Protein AF-A0A3S4IME9-F1 (afdb_monomer_lite)

Sequence (157 aa):
MRVLPRVKRRWRWLAAFIFLLWLAVLAADRLWPLPLHDVTPARVVVAEDGTPLWRFADAQGVWRYPVTLADVSPRYLQALIQYEDRWFWRHPGVNPFAVLRAAWQGSYFRASYLGRQHAYHGRWHACLIPIHAPSAASCASCGERCSWSGICQKATF

Structure (mmCIF, N/CA/C/O backbone):
data_AF-A0A3S4IME9-F1
#
_entry.id   AF-A0A3S4IME9-F1
#
loop_
_atom_site.group_PDB
_atom_site.id
_atom_site.type_symbol
_atom_site.label_atom_id
_atom_site.label_alt_id
_atom_site.label_comp_id
_atom_site.label_asym_id
_atom_site.label_entity_id
_atom_site.label_seq_id
_atom_site.pdbx_PDB_ins_code
_atom_site.Cartn_x
_atom_site.Cartn_y
_atom_site.Cartn_z
_atom_site.occupancy
_atom_site.B_iso_or_equiv
_atom_site.auth_seq_id
_atom_site.auth_comp_id
_atom_site.auth_asym_id
_atom_site.auth_atom_id
_atom_site.pdbx_PDB_model_num
ATOM 1 N N . MET A 1 1 ? -41.612 -10.991 39.868 1.00 42.66 1 MET A N 1
ATOM 2 C CA . MET A 1 1 ? -40.272 -10.404 39.637 1.00 42.66 1 MET A CA 1
ATOM 3 C C . MET A 1 1 ? -40.031 -10.290 38.129 1.00 42.66 1 MET A C 1
ATOM 5 O O . MET A 1 1 ? -39.842 -11.308 37.483 1.00 42.66 1 MET A O 1
ATOM 9 N N . ARG A 1 2 ? -40.120 -9.094 37.523 1.00 54.62 2 ARG A N 1
ATOM 10 C CA . ARG A 1 2 ? -39.825 -8.881 36.086 1.00 54.62 2 ARG A CA 1
ATOM 11 C C . ARG A 1 2 ? -38.683 -7.872 35.948 1.00 54.62 2 ARG A C 1
ATOM 13 O O . ARG A 1 2 ? -38.906 -6.677 35.800 1.00 54.62 2 ARG A O 1
ATOM 20 N N . VAL A 1 3 ? -37.450 -8.366 36.013 1.00 56.41 3 VAL A N 1
ATOM 21 C CA . VAL A 1 3 ? -36.225 -7.557 35.903 1.00 56.41 3 VAL A CA 1
ATOM 22 C C . VAL A 1 3 ? -35.580 -7.797 34.534 1.00 56.41 3 VAL A C 1
ATOM 24 O O . VAL A 1 3 ? -34.505 -8.366 34.450 1.00 56.41 3 VAL A O 1
ATOM 27 N N . LEU A 1 4 ? -36.245 -7.429 33.429 1.00 58.59 4 LEU A N 1
ATOM 28 C CA . LEU A 1 4 ? -35.691 -7.614 32.069 1.00 58.59 4 LEU A CA 1
ATOM 29 C C . LEU A 1 4 ? -35.854 -6.462 31.033 1.00 58.59 4 LEU A C 1
ATOM 31 O O . LEU A 1 4 ? -35.633 -6.722 29.850 1.00 58.59 4 LEU A O 1
ATOM 35 N N . PRO A 1 5 ? -36.148 -5.181 31.359 1.00 56.56 5 PRO A N 1
ATOM 36 C CA . PRO A 1 5 ? -36.150 -4.140 30.318 1.00 56.56 5 PRO A CA 1
ATOM 37 C C . PRO A 1 5 ? -34.802 -3.409 30.142 1.00 56.56 5 PRO A C 1
ATOM 39 O O . PRO A 1 5 ? -34.517 -2.899 29.057 1.00 56.56 5 PRO A O 1
ATOM 42 N N . ARG A 1 6 ? -33.938 -3.343 31.171 1.00 56.41 6 ARG A N 1
ATOM 43 C CA . ARG A 1 6 ? -32.731 -2.487 31.126 1.00 56.41 6 ARG A CA 1
ATOM 44 C C . ARG A 1 6 ? -31.618 -3.005 30.215 1.00 56.41 6 ARG A C 1
ATOM 46 O O . ARG A 1 6 ? -30.943 -2.189 29.590 1.00 56.41 6 ARG A O 1
ATOM 53 N N . VAL A 1 7 ? -31.458 -4.322 30.087 1.00 59.34 7 VAL A N 1
ATOM 54 C CA . VAL A 1 7 ? -30.454 -4.917 29.187 1.00 59.34 7 VAL A CA 1
ATOM 55 C C . VAL A 1 7 ? -30.801 -4.592 27.731 1.00 59.34 7 VAL A C 1
ATOM 57 O O . VAL A 1 7 ? -29.967 -4.046 27.016 1.00 59.34 7 VAL A O 1
ATOM 60 N N . LYS A 1 8 ? -32.068 -4.756 27.320 1.00 62.09 8 LYS A N 1
ATOM 61 C CA . LYS A 1 8 ? -32.528 -4.426 25.957 1.00 62.09 8 LYS A CA 1
ATOM 62 C C . LYS A 1 8 ? -32.302 -2.955 25.581 1.00 62.09 8 LYS A C 1
ATOM 64 O O . LYS A 1 8 ? -32.002 -2.660 24.429 1.00 62.09 8 LYS A O 1
ATOM 69 N N . ARG A 1 9 ? -32.400 -2.026 26.543 1.00 73.19 9 ARG A N 1
ATOM 70 C CA . ARG A 1 9 ? -32.152 -0.592 26.303 1.00 73.19 9 ARG A CA 1
ATOM 71 C C . ARG A 1 9 ? -30.674 -0.294 26.027 1.00 73.19 9 ARG A C 1
ATOM 73 O O . ARG A 1 9 ? -30.398 0.502 25.142 1.00 73.19 9 ARG A O 1
ATOM 80 N N . ARG A 1 10 ? -29.731 -0.939 26.728 1.00 76.25 10 ARG A N 1
ATOM 81 C CA . ARG A 1 10 ? -28.282 -0.732 26.509 1.00 76.25 10 ARG A CA 1
ATOM 82 C C . ARG A 1 10 ? -27.813 -1.256 25.149 1.00 76.25 10 ARG A C 1
ATOM 84 O O . ARG A 1 10 ? -27.054 -0.578 24.469 1.00 76.25 10 ARG A O 1
ATOM 91 N N . TRP A 1 11 ? -28.335 -2.403 24.718 1.00 83.25 11 TRP A N 1
ATOM 92 C CA . TRP A 1 11 ? -28.038 -2.970 23.398 1.00 83.25 11 TRP A CA 1
ATOM 93 C C . TRP A 1 11 ? -28.579 -2.117 22.243 1.00 83.25 11 TRP A C 1
ATOM 95 O O . TRP A 1 11 ? -27.913 -1.987 21.222 1.00 83.25 11 TRP A O 1
ATOM 105 N N . ARG A 1 12 ? -29.738 -1.466 22.418 1.00 84.81 12 ARG A N 1
ATOM 106 C CA . ARG A 1 12 ? -30.265 -0.498 21.437 1.00 84.81 12 ARG A CA 1
ATOM 107 C C . ARG A 1 12 ? -29.343 0.707 21.251 1.00 84.81 12 ARG A C 1
ATOM 109 O O . ARG A 1 12 ? -29.127 1.122 20.121 1.00 84.81 12 ARG A O 1
ATOM 116 N N . TRP A 1 13 ? -28.780 1.240 22.335 1.00 87.88 13 TRP A N 1
ATOM 117 C CA . TRP A 1 13 ? -27.826 2.353 22.257 1.00 87.88 13 TRP A CA 1
ATOM 118 C C . TRP A 1 13 ? -26.501 1.947 21.609 1.00 87.88 13 TRP A C 1
ATOM 120 O O . TRP A 1 13 ? -25.977 2.703 20.801 1.00 87.88 13 TRP A O 1
ATOM 130 N N . LEU A 1 14 ? -25.995 0.745 21.901 1.00 89.00 14 LEU A N 1
ATOM 131 C CA . LEU A 1 14 ? -24.814 0.198 21.222 1.00 89.00 14 LEU A CA 1
ATOM 132 C C . LEU A 1 14 ? -25.050 0.026 19.717 1.00 89.00 14 LEU A C 1
ATOM 134 O O . LEU A 1 14 ? -24.229 0.464 18.918 1.00 89.00 14 LEU A O 1
ATOM 138 N N . ALA A 1 15 ? -26.186 -0.556 19.329 1.00 89.25 15 ALA A N 1
ATOM 139 C CA . ALA A 1 15 ? -26.543 -0.718 17.923 1.00 89.25 15 ALA A CA 1
ATOM 140 C C . ALA A 1 15 ? -26.682 0.637 17.209 1.00 89.25 15 ALA A C 1
ATOM 142 O O . ALA A 1 15 ? -26.148 0.810 16.117 1.00 89.25 15 ALA A O 1
ATOM 143 N N . ALA A 1 16 ? -27.333 1.616 17.847 1.00 91.31 16 ALA A N 1
ATOM 144 C CA . ALA A 1 16 ? -27.458 2.969 17.311 1.00 91.31 16 ALA A CA 1
ATOM 145 C C . ALA A 1 16 ? -26.094 3.657 17.148 1.00 91.31 16 ALA A C 1
ATOM 147 O O . ALA A 1 16 ? -25.858 4.305 16.134 1.00 91.31 16 ALA A O 1
ATOM 148 N N . PHE A 1 17 ? -25.182 3.484 18.108 1.00 92.25 17 PHE A N 1
ATOM 149 C CA . PHE A 1 17 ? -23.832 4.038 18.030 1.00 92.25 17 PHE A CA 1
ATOM 150 C C . PHE A 1 17 ? -23.020 3.431 16.879 1.00 92.25 17 PHE A C 1
ATOM 152 O O . PHE A 1 17 ? -22.424 4.171 16.102 1.00 92.25 17 PHE A O 1
ATOM 159 N N . ILE A 1 18 ? -23.035 2.101 16.726 1.00 91.81 18 ILE A N 1
ATOM 160 C CA . ILE A 1 18 ? -22.352 1.416 15.615 1.00 91.81 18 ILE A CA 1
ATOM 161 C C . ILE A 1 18 ? -22.921 1.879 14.270 1.00 91.81 18 ILE A C 1
ATOM 163 O O . ILE A 1 18 ? -22.163 2.165 13.347 1.00 91.81 18 ILE A O 1
ATOM 167 N N . PHE A 1 19 ? -24.246 1.994 14.168 1.00 92.56 19 PHE A N 1
ATOM 168 C CA . PHE A 1 19 ? -24.910 2.466 12.956 1.00 92.56 19 PHE A CA 1
ATOM 169 C C . PHE A 1 19 ? -24.530 3.911 12.608 1.00 92.56 19 PHE A C 1
ATOM 171 O O . PHE A 1 19 ? -24.209 4.209 11.460 1.00 92.56 19 PHE A O 1
ATOM 178 N N . LEU A 1 20 ? -24.501 4.799 13.606 1.00 93.88 20 LEU A N 1
ATOM 179 C CA . LEU A 1 20 ? -24.072 6.185 13.428 1.00 93.88 20 LEU A CA 1
ATOM 180 C C . LEU A 1 20 ? -22.608 6.267 12.973 1.00 93.88 20 LEU A C 1
ATOM 182 O O . LEU A 1 20 ? -22.282 7.043 12.081 1.00 93.88 20 LEU A O 1
ATOM 186 N N . LEU A 1 21 ? -21.735 5.442 13.555 1.00 91.31 21 LEU A N 1
ATOM 187 C CA . LEU A 1 21 ? -20.323 5.381 13.186 1.00 91.31 21 LEU A CA 1
ATOM 188 C C . LEU A 1 21 ? -20.142 4.884 11.746 1.00 91.31 21 LEU A C 1
ATOM 190 O O . LEU A 1 21 ? -19.339 5.439 11.003 1.00 91.31 21 LEU A O 1
ATOM 194 N N . TRP A 1 22 ? -20.932 3.896 11.323 1.00 88.31 22 TRP A N 1
ATOM 195 C CA . TRP A 1 22 ? -20.931 3.410 9.943 1.00 88.31 22 TRP A CA 1
ATOM 196 C C . TRP A 1 22 ? -21.378 4.491 8.947 1.00 88.31 22 TRP A C 1
ATOM 198 O O . TRP A 1 22 ? -20.709 4.715 7.939 1.00 88.31 22 TRP A O 1
ATOM 208 N N . LEU A 1 23 ? -22.449 5.228 9.262 1.00 90.56 23 LEU A N 1
ATOM 209 C CA . LEU A 1 23 ? -22.889 6.376 8.462 1.00 90.56 23 LEU A CA 1
ATOM 210 C C . LEU A 1 23 ? -21.836 7.487 8.402 1.00 90.56 23 LEU A C 1
ATOM 212 O O . LEU A 1 23 ? -21.644 8.080 7.345 1.00 90.56 23 LEU A O 1
ATOM 216 N N . ALA A 1 24 ? -21.142 7.759 9.508 1.00 89.62 24 ALA A N 1
ATOM 217 C CA . ALA A 1 24 ? -20.086 8.765 9.546 1.00 89.62 24 ALA A CA 1
ATOM 218 C C . ALA A 1 24 ? -18.915 8.404 8.619 1.00 89.62 24 ALA A C 1
ATOM 220 O O . ALA A 1 24 ? -18.408 9.277 7.920 1.00 89.62 24 ALA A O 1
ATOM 221 N N . VAL A 1 25 ? -18.523 7.124 8.562 1.00 86.81 25 VAL A N 1
ATOM 222 C CA . VAL A 1 25 ? -17.486 6.646 7.630 1.00 86.81 25 VAL A CA 1
ATOM 223 C C . VAL A 1 25 ? -17.924 6.838 6.177 1.00 86.81 25 VAL A C 1
ATOM 225 O O . VAL A 1 25 ? -17.155 7.364 5.379 1.00 86.81 25 VAL A O 1
ATOM 228 N N . LEU A 1 26 ? -19.167 6.486 5.836 1.00 85.12 26 LEU A N 1
ATOM 229 C CA . LEU A 1 26 ? -19.700 6.690 4.482 1.00 85.12 26 LEU A CA 1
ATOM 230 C C . LEU A 1 26 ? -19.803 8.171 4.102 1.00 85.12 26 LEU A C 1
ATOM 232 O O . LEU A 1 26 ? -19.533 8.546 2.963 1.00 85.12 26 LEU A O 1
ATOM 236 N N . ALA A 1 27 ? -20.198 9.019 5.052 1.00 88.50 27 ALA A N 1
ATOM 237 C CA . ALA A 1 27 ? -20.226 10.456 4.842 1.00 88.50 27 ALA A CA 1
ATOM 238 C C . ALA A 1 27 ? -18.811 10.993 4.592 1.00 88.50 27 ALA A C 1
ATOM 240 O O . ALA A 1 27 ? -18.616 11.749 3.646 1.00 88.50 27 ALA A O 1
ATOM 241 N N . ALA A 1 28 ? -17.823 10.566 5.384 1.00 86.12 28 ALA A N 1
ATOM 242 C CA . ALA A 1 28 ? -16.428 10.962 5.209 1.00 86.12 28 ALA A CA 1
ATOM 243 C C . ALA A 1 28 ? -15.878 10.561 3.831 1.00 86.12 28 ALA A C 1
ATOM 245 O O . ALA A 1 28 ? -15.243 11.386 3.181 1.00 86.12 28 ALA A O 1
ATOM 246 N N . ASP A 1 29 ? -16.188 9.351 3.358 1.00 85.00 29 ASP A N 1
ATOM 247 C CA . ASP A 1 29 ? -15.810 8.873 2.019 1.00 85.00 29 ASP A CA 1
ATOM 248 C C . ASP A 1 29 ? -16.401 9.750 0.898 1.00 85.00 29 ASP A C 1
ATOM 250 O O . ASP A 1 29 ? -15.746 10.049 -0.097 1.00 85.00 29 ASP A O 1
ATOM 254 N N . ARG A 1 30 ? -17.630 10.250 1.087 1.00 82.44 30 ARG A N 1
ATOM 255 C CA . ARG A 1 30 ? -18.282 11.166 0.135 1.00 82.44 30 ARG A CA 1
ATOM 256 C C . ARG A 1 30 ? -17.808 12.610 0.220 1.00 82.44 30 ARG A C 1
ATOM 258 O O . ARG A 1 30 ? -17.846 13.305 -0.791 1.00 82.44 30 ARG A O 1
ATOM 265 N N . LEU A 1 31 ? -17.412 13.064 1.404 1.00 87.88 31 LEU A N 1
ATOM 266 C CA . LEU A 1 31 ? -16.883 14.408 1.640 1.00 87.88 31 LEU A CA 1
ATOM 267 C C . LEU A 1 31 ? -15.437 14.544 1.148 1.00 87.88 31 LEU A C 1
ATOM 269 O O . LEU A 1 31 ? -15.062 15.606 0.658 1.00 87.88 31 LEU A O 1
ATOM 273 N N . TRP A 1 32 ? -14.653 13.468 1.227 1.00 80.69 32 TRP A N 1
ATOM 274 C CA . TRP A 1 32 ? -13.286 13.399 0.713 1.00 80.69 32 TRP A CA 1
ATOM 275 C C . TRP A 1 32 ? -13.151 12.294 -0.333 1.00 80.69 32 TRP A C 1
ATOM 277 O O . TRP A 1 32 ? -12.499 11.280 -0.071 1.00 80.69 32 TRP A O 1
ATOM 287 N N . PRO A 1 33 ? -13.730 12.485 -1.533 1.00 79.12 33 PRO A N 1
ATOM 288 C CA . PRO A 1 33 ? -13.510 11.544 -2.614 1.00 79.12 33 PRO A CA 1
ATOM 289 C C . PRO A 1 33 ? -12.013 11.506 -2.929 1.00 79.12 33 PRO A C 1
ATOM 291 O O . PRO A 1 33 ? -11.371 12.549 -3.084 1.00 79.12 33 PRO A O 1
ATOM 294 N N . LEU A 1 34 ? -11.452 10.298 -3.008 1.00 74.25 34 LEU A N 1
ATOM 295 C CA . LEU A 1 34 ? -10.053 10.113 -3.365 1.00 74.25 34 LEU A CA 1
ATOM 296 C C . LEU A 1 34 ? -9.836 10.702 -4.770 1.00 74.25 34 LEU A C 1
ATOM 298 O O . LEU A 1 34 ? -10.491 10.248 -5.713 1.00 74.25 34 LEU A O 1
ATOM 302 N N . PRO A 1 35 ? -8.966 11.714 -4.939 1.00 75.38 35 PRO A N 1
ATOM 303 C CA . PRO A 1 35 ? -8.786 12.361 -6.225 1.00 75.38 35 PRO A CA 1
ATOM 304 C C . PRO A 1 35 ? -7.977 11.438 -7.140 1.00 75.38 35 PRO A C 1
ATOM 306 O O . PRO A 1 35 ? -6.751 11.533 -7.218 1.00 75.38 35 PRO A O 1
ATOM 309 N N . LEU A 1 36 ? -8.677 10.531 -7.821 1.00 69.31 36 LEU A N 1
ATOM 310 C CA . LEU A 1 36 ? -8.155 9.700 -8.901 1.00 69.31 36 LEU A CA 1
ATOM 311 C C . LEU A 1 36 ? -7.886 10.615 -10.100 1.00 69.31 36 LEU A C 1
ATOM 313 O O . LEU A 1 36 ? -8.693 10.722 -11.017 1.00 69.31 36 LEU A O 1
ATOM 317 N N . HIS A 1 37 ? -6.786 11.362 -10.048 1.00 67.25 37 HIS A N 1
ATOM 318 C CA . HIS A 1 37 ? -6.308 12.071 -11.222 1.00 67.25 37 HIS A CA 1
ATOM 319 C C . HIS A 1 37 ? -5.812 11.025 -12.214 1.00 67.25 37 HIS A C 1
ATOM 321 O O . HIS A 1 37 ? -4.935 10.226 -11.874 1.00 67.25 37 HIS A O 1
ATOM 327 N N . ASP A 1 38 ? -6.339 11.064 -13.436 1.00 63.88 38 ASP A N 1
ATOM 328 C CA . ASP A 1 38 ? -5.702 10.423 -14.579 1.00 63.88 38 ASP A CA 1
ATOM 329 C C . ASP A 1 38 ? -4.346 11.101 -14.772 1.00 63.88 38 ASP A C 1
ATOM 331 O O . ASP A 1 38 ? -4.224 12.174 -15.365 1.00 63.88 38 ASP A O 1
ATOM 335 N N . VAL A 1 39 ? -3.313 10.520 -14.163 1.00 62.94 39 VAL A N 1
ATOM 336 C CA . VAL A 1 39 ? -1.948 10.998 -14.333 1.00 62.94 39 VAL A CA 1
ATOM 337 C C . VAL A 1 39 ? -1.617 10.876 -15.811 1.00 62.94 39 VAL A C 1
ATOM 339 O O . VAL A 1 39 ? -1.652 9.779 -16.363 1.00 62.94 39 VAL A O 1
ATOM 342 N N . THR A 1 40 ? -1.321 12.001 -16.468 1.00 63.47 40 THR A N 1
ATOM 343 C CA . THR A 1 40 ? -0.846 11.996 -17.855 1.00 63.47 40 THR A CA 1
ATOM 344 C C . THR A 1 40 ? 0.360 11.064 -17.932 1.00 63.47 40 THR A C 1
ATOM 346 O O . THR A 1 40 ? 1.382 11.361 -17.305 1.00 63.47 40 THR A O 1
ATOM 349 N N . PRO A 1 41 ? 0.252 9.918 -18.624 1.00 64.69 41 PRO A N 1
ATOM 350 C CA . PRO A 1 41 ? 1.295 8.912 -18.580 1.00 64.69 41 PRO A CA 1
ATOM 351 C C . PRO A 1 41 ? 2.556 9.437 -19.263 1.00 64.69 41 PRO A C 1
ATOM 353 O O . PRO A 1 41 ? 2.492 10.216 -20.220 1.00 64.69 41 PRO A O 1
ATOM 356 N N . ALA A 1 42 ? 3.712 8.993 -18.775 1.00 69.12 42 ALA A N 1
ATOM 357 C CA . ALA A 1 42 ? 4.984 9.296 -19.410 1.00 69.12 42 ALA A CA 1
ATOM 358 C C . ALA A 1 42 ? 4.975 8.721 -20.839 1.00 69.12 42 ALA A C 1
ATOM 360 O O . ALA A 1 42 ? 4.518 7.596 -21.069 1.00 69.12 42 ALA A O 1
ATOM 361 N N . ARG A 1 43 ? 5.449 9.494 -21.821 1.00 75.31 43 ARG A N 1
ATOM 362 C CA . ARG A 1 43 ? 5.429 9.071 -23.227 1.00 75.31 43 ARG A CA 1
ATOM 363 C C . ARG A 1 43 ? 6.645 8.196 -23.513 1.00 75.31 43 ARG A C 1
ATOM 365 O O . ARG A 1 43 ? 7.781 8.639 -23.356 1.00 75.31 43 ARG A O 1
ATOM 372 N N . VAL A 1 44 ? 6.407 6.977 -23.986 1.00 79.88 44 VAL A N 1
ATOM 373 C CA . VAL A 1 44 ? 7.461 6.065 -24.448 1.00 79.88 44 VAL A CA 1
ATOM 374 C C . VAL A 1 44 ? 7.402 5.983 -25.968 1.00 79.88 44 VAL A C 1
ATOM 376 O O . VAL A 1 44 ? 6.358 5.679 -26.537 1.00 79.88 44 VAL A O 1
ATOM 379 N N . VAL A 1 45 ? 8.518 6.292 -26.623 1.00 82.62 45 VAL A N 1
ATOM 380 C CA . VAL A 1 45 ? 8.706 6.094 -28.061 1.00 82.62 45 VAL A CA 1
ATOM 381 C C . VAL A 1 45 ? 9.190 4.667 -28.263 1.00 82.62 45 VAL A C 1
ATOM 383 O O . VAL A 1 45 ? 10.231 4.289 -27.723 1.00 82.62 45 VAL A O 1
ATOM 386 N N . VAL A 1 46 ? 8.433 3.884 -29.023 1.00 85.62 46 VAL A N 1
ATOM 387 C CA . VAL A 1 46 ? 8.756 2.495 -29.365 1.00 85.62 46 VAL A CA 1
ATOM 388 C C . VAL A 1 46 ? 9.139 2.392 -30.840 1.00 85.62 46 VAL A C 1
ATOM 390 O O . VAL A 1 46 ? 8.647 3.163 -31.664 1.00 85.62 46 VAL A O 1
ATOM 393 N N . ALA A 1 47 ? 10.043 1.471 -31.157 1.00 85.94 47 ALA A N 1
ATOM 394 C CA . ALA A 1 47 ? 10.314 1.032 -32.520 1.00 85.94 47 ALA A CA 1
ATOM 395 C C . ALA A 1 47 ? 9.152 0.168 -33.053 1.00 85.94 47 ALA A C 1
ATOM 397 O O . ALA A 1 47 ? 8.222 -0.163 -32.317 1.00 85.94 47 ALA A O 1
ATOM 398 N N . GLU A 1 48 ? 9.191 -0.189 -34.339 1.00 86.38 48 GLU A N 1
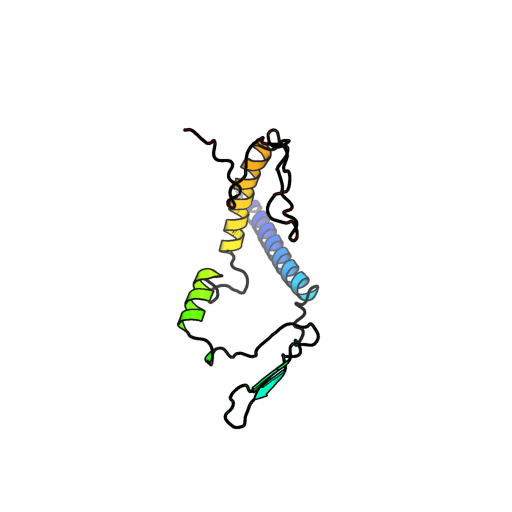ATOM 399 C CA . GLU A 1 48 ? 8.153 -1.006 -34.995 1.00 86.38 48 GLU A CA 1
ATOM 400 C C . GLU A 1 48 ? 7.990 -2.396 -34.353 1.00 86.38 48 GLU A C 1
ATOM 402 O O . GLU A 1 48 ? 6.890 -2.939 -34.299 1.00 86.38 48 GLU A O 1
ATOM 407 N N . ASP A 1 49 ? 9.071 -2.935 -33.792 1.00 85.75 49 ASP A N 1
ATOM 408 C CA . ASP A 1 49 ? 9.112 -4.195 -33.044 1.00 85.75 49 ASP A CA 1
ATOM 409 C C . ASP A 1 49 ? 8.608 -4.070 -31.589 1.00 85.75 49 ASP A C 1
ATOM 411 O O . ASP A 1 49 ? 8.556 -5.061 -30.861 1.00 85.75 49 ASP A O 1
ATOM 415 N N . GLY A 1 50 ? 8.247 -2.860 -31.146 1.00 81.06 50 GLY A N 1
ATOM 416 C CA . GLY A 1 50 ? 7.828 -2.565 -29.776 1.00 81.06 50 GLY A CA 1
ATOM 417 C C . GLY A 1 50 ? 8.977 -2.286 -28.800 1.00 81.06 50 GLY A C 1
ATOM 418 O O . GLY A 1 50 ? 8.718 -1.999 -27.628 1.00 81.06 50 GLY A O 1
ATOM 419 N N . THR A 1 51 ? 10.237 -2.314 -29.246 1.00 85.38 51 THR A N 1
ATOM 420 C CA . THR A 1 51 ? 11.389 -2.018 -28.386 1.00 85.38 51 THR A CA 1
ATOM 421 C C . THR A 1 51 ? 11.398 -0.527 -28.015 1.00 85.38 51 THR A C 1
ATOM 423 O O . THR A 1 51 ? 11.322 0.330 -28.899 1.00 85.38 51 THR A O 1
ATOM 426 N N . PRO A 1 52 ? 11.495 -0.153 -26.723 1.00 84.12 52 PRO A N 1
ATOM 427 C CA . PRO A 1 52 ? 11.502 1.251 -26.324 1.00 84.12 52 PRO A CA 1
ATOM 428 C C . PRO A 1 52 ? 12.803 1.939 -26.768 1.00 84.12 52 PRO A C 1
ATOM 430 O O . PRO A 1 52 ? 13.878 1.609 -26.275 1.00 84.12 52 PRO A O 1
ATOM 433 N N . LEU A 1 53 ? 12.690 2.929 -27.657 1.00 85.94 53 LEU A N 1
ATOM 434 C CA . LEU A 1 53 ? 13.806 3.727 -28.179 1.00 85.94 53 LEU A CA 1
ATOM 435 C C . LEU A 1 53 ? 14.148 4.906 -27.268 1.00 85.94 53 LEU A C 1
ATOM 437 O O . LEU A 1 53 ? 15.314 5.190 -27.005 1.00 85.94 53 LEU A O 1
ATOM 441 N N . TRP A 1 54 ? 13.123 5.615 -26.795 1.00 83.69 54 TRP A N 1
ATOM 442 C CA . TRP A 1 54 ? 13.292 6.798 -25.957 1.00 83.69 54 TRP A CA 1
ATOM 443 C C . TRP A 1 54 ? 12.100 6.988 -25.028 1.00 83.69 54 TRP A C 1
ATOM 445 O O . TRP A 1 54 ? 10.990 6.534 -25.303 1.00 83.69 54 TRP A O 1
ATOM 455 N N . ARG A 1 55 ? 12.320 7.660 -23.900 1.00 83.50 55 ARG A N 1
ATOM 456 C CA . ARG A 1 55 ? 11.310 7.856 -22.858 1.00 83.50 55 ARG A CA 1
ATOM 457 C C . ARG A 1 55 ? 11.312 9.325 -22.449 1.00 83.50 55 ARG A C 1
ATOM 459 O O . ARG A 1 55 ? 12.373 9.892 -22.201 1.00 83.50 55 ARG A O 1
ATOM 466 N N . PHE A 1 56 ? 10.134 9.929 -22.368 1.00 80.94 56 PHE A N 1
ATOM 467 C CA . PHE A 1 56 ? 9.945 11.283 -21.856 1.00 80.94 56 PHE A CA 1
ATOM 468 C C . PHE A 1 56 ? 9.323 11.208 -20.468 1.00 80.94 56 PHE A C 1
ATOM 470 O O . PHE A 1 56 ? 8.336 10.497 -20.289 1.00 80.94 56 PHE A O 1
ATOM 477 N N . ALA A 1 57 ? 9.888 11.938 -19.507 1.00 81.50 57 ALA A N 1
ATOM 478 C CA . ALA A 1 57 ? 9.267 12.122 -18.202 1.00 81.50 57 ALA A CA 1
ATOM 479 C C . ALA A 1 57 ? 7.916 12.845 -18.343 1.00 81.50 57 ALA A C 1
ATOM 481 O O . ALA A 1 57 ? 7.660 13.517 -19.347 1.00 81.50 57 ALA A O 1
ATOM 482 N N . ASP A 1 58 ? 7.044 12.692 -17.348 1.00 76.88 58 ASP A N 1
ATOM 483 C CA . ASP A 1 58 ? 5.799 13.457 -17.311 1.00 76.88 58 ASP A CA 1
A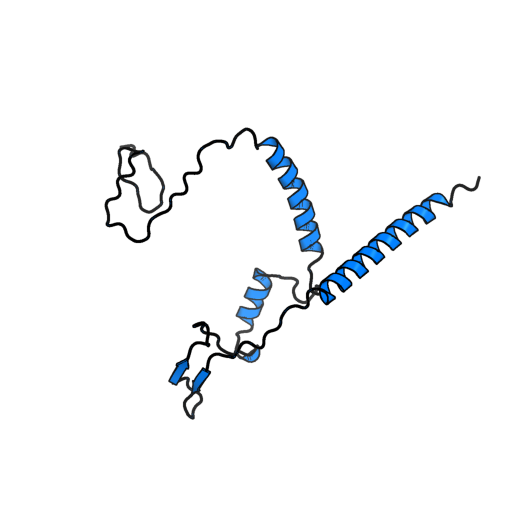TOM 484 C C . ASP A 1 58 ? 6.049 14.965 -17.117 1.00 76.88 58 ASP A C 1
ATOM 486 O O . ASP A 1 58 ? 7.181 15.422 -16.940 1.00 76.88 58 ASP A O 1
ATOM 490 N N . ALA A 1 59 ? 4.976 15.761 -17.149 1.00 77.81 59 ALA A N 1
ATOM 491 C CA . ALA A 1 59 ? 5.054 17.213 -16.980 1.00 77.81 59 ALA A CA 1
ATOM 492 C C . ALA A 1 59 ? 5.654 17.641 -15.623 1.00 77.81 59 ALA A C 1
ATOM 494 O O . ALA A 1 59 ? 6.043 18.795 -15.460 1.00 77.81 59 ALA A O 1
ATOM 495 N N . GLN A 1 60 ? 5.737 16.724 -14.657 1.00 79.88 60 GLN A N 1
ATOM 496 C 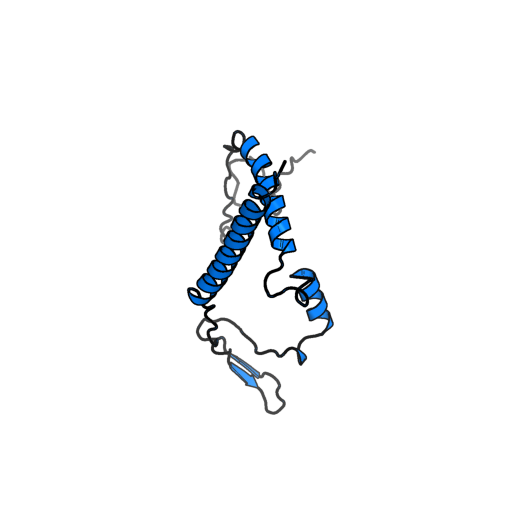CA . GLN A 1 60 ? 6.311 16.922 -13.330 1.00 79.88 60 GLN A CA 1
ATOM 497 C C . GLN A 1 60 ? 7.739 16.352 -13.217 1.00 79.88 60 GLN A C 1
ATOM 499 O O . GLN A 1 60 ? 8.317 16.370 -12.131 1.00 79.88 60 GLN A O 1
ATOM 504 N N . GLY A 1 61 ? 8.323 15.852 -14.313 1.00 80.06 61 GLY A N 1
ATOM 505 C CA . GLY A 1 61 ? 9.659 15.255 -14.332 1.00 80.06 61 GLY A CA 1
ATOM 506 C C . GLY A 1 61 ? 9.731 13.863 -13.698 1.00 80.06 61 GLY A C 1
ATOM 507 O O . GLY A 1 61 ? 10.826 13.373 -13.419 1.00 80.06 61 GLY A O 1
ATOM 508 N N . VAL A 1 62 ? 8.591 13.210 -13.465 1.00 79.88 62 VAL A N 1
ATOM 509 C CA . VAL A 1 62 ? 8.518 11.869 -12.885 1.00 79.88 62 VAL A CA 1
ATOM 510 C C . VAL A 1 62 ? 8.429 10.821 -13.994 1.00 79.88 62 VAL A C 1
ATOM 512 O O . VAL A 1 62 ? 7.730 10.959 -14.999 1.00 79.88 62 VAL A O 1
ATOM 515 N N . TRP A 1 63 ? 9.165 9.731 -13.802 1.00 81.50 63 TRP A N 1
ATOM 516 C CA . TRP A 1 63 ? 9.185 8.599 -14.719 1.00 81.50 63 TRP A CA 1
ATOM 517 C C . TRP A 1 63 ? 8.105 7.591 -14.313 1.00 81.50 63 TRP A C 1
ATOM 519 O O . TRP A 1 63 ? 8.257 6.889 -13.314 1.00 81.50 63 TRP A O 1
ATOM 529 N N . ARG A 1 64 ? 7.007 7.521 -15.076 1.00 78.75 64 ARG A N 1
ATOM 530 C CA . ARG A 1 64 ? 5.884 6.594 -14.841 1.00 78.75 64 ARG A CA 1
ATOM 531 C C . ARG A 1 64 ? 5.648 5.711 -16.060 1.00 78.75 64 ARG A C 1
ATOM 533 O O . ARG A 1 64 ? 5.236 6.206 -17.101 1.00 78.75 64 ARG A O 1
ATOM 540 N N . TYR A 1 65 ? 5.885 4.409 -15.931 1.00 79.94 65 TYR A N 1
ATOM 541 C CA . TYR A 1 65 ? 5.704 3.457 -17.029 1.00 79.94 65 TYR A CA 1
ATOM 542 C C . TYR A 1 65 ? 4.382 2.703 -16.871 1.00 79.94 65 TYR A C 1
ATOM 544 O O . TYR A 1 65 ? 4.146 2.154 -15.792 1.00 79.94 65 TYR A O 1
ATOM 552 N N . PRO A 1 66 ? 3.526 2.654 -17.907 1.00 77.00 66 PRO A N 1
ATOM 553 C CA . PRO A 1 66 ? 2.333 1.827 -17.858 1.00 77.00 66 PRO A CA 1
ATOM 554 C C . PRO A 1 66 ? 2.753 0.355 -17.862 1.00 77.00 66 PRO A C 1
ATOM 556 O O . PRO A 1 66 ? 3.494 -0.083 -18.739 1.00 77.00 66 PRO A O 1
ATOM 559 N N . VAL A 1 67 ? 2.292 -0.394 -16.867 1.00 83.75 67 VAL A N 1
ATOM 560 C CA . VAL A 1 67 ? 2.486 -1.843 -16.764 1.00 83.75 67 VAL A CA 1
ATOM 561 C C . VAL A 1 67 ? 1.147 -2.485 -16.450 1.00 83.75 67 VAL A C 1
ATOM 563 O O . VAL A 1 67 ? 0.369 -1.954 -15.654 1.00 83.75 67 VAL A O 1
ATOM 566 N N . THR A 1 68 ? 0.860 -3.618 -17.080 1.00 86.62 68 THR A N 1
ATOM 567 C CA . THR A 1 68 ? -0.315 -4.424 -16.746 1.00 86.62 68 THR A CA 1
ATOM 568 C C . THR A 1 68 ? 0.064 -5.518 -15.754 1.00 86.62 68 THR A C 1
ATOM 570 O O . THR A 1 68 ? 1.232 -5.869 -15.598 1.00 86.62 68 THR A O 1
ATOM 573 N N . LEU A 1 69 ? -0.926 -6.106 -15.078 1.00 88.50 69 LEU A N 1
ATOM 574 C CA . LEU A 1 69 ? -0.680 -7.232 -14.167 1.00 88.50 69 LEU A CA 1
ATOM 575 C C . LEU A 1 69 ? -0.089 -8.461 -14.880 1.00 88.50 69 LEU A C 1
ATOM 577 O O . LEU A 1 69 ? 0.558 -9.270 -14.224 1.00 88.50 69 LEU A O 1
ATOM 581 N N . ALA A 1 70 ? -0.297 -8.597 -16.195 1.00 90.19 70 ALA A N 1
ATOM 582 C CA . ALA A 1 70 ? 0.274 -9.679 -16.996 1.00 90.19 70 ALA A CA 1
ATOM 583 C C . ALA A 1 70 ? 1.776 -9.482 -17.271 1.00 90.19 70 ALA A C 1
ATOM 585 O O . ALA A 1 70 ? 2.501 -10.465 -17.408 1.00 90.19 70 ALA A O 1
ATOM 586 N N . ASP A 1 71 ? 2.246 -8.231 -17.287 1.00 89.56 71 ASP A N 1
ATOM 587 C CA . ASP A 1 71 ? 3.658 -7.885 -17.510 1.00 89.56 71 ASP A CA 1
ATOM 588 C C . ASP A 1 71 ? 4.510 -8.071 -16.244 1.00 89.56 71 ASP A C 1
ATOM 590 O O . ASP A 1 71 ? 5.742 -8.064 -16.288 1.00 89.56 71 ASP A O 1
ATOM 594 N N . VAL A 1 72 ? 3.859 -8.225 -15.087 1.00 92.00 72 VAL A N 1
ATOM 595 C CA . VAL A 1 72 ? 4.512 -8.343 -13.786 1.00 92.00 72 VAL A CA 1
ATOM 596 C C . VAL A 1 72 ? 4.604 -9.808 -13.378 1.00 92.00 72 VAL A C 1
ATOM 598 O O . VAL A 1 72 ? 3.637 -10.565 -13.441 1.00 92.00 72 VAL A O 1
ATOM 601 N N . SER A 1 73 ? 5.777 -10.221 -12.891 1.00 94.12 73 SER A N 1
ATOM 602 C CA . SER A 1 73 ? 5.962 -11.612 -12.480 1.00 94.12 73 SER A CA 1
ATOM 603 C C . SER A 1 73 ? 5.002 -12.000 -11.335 1.00 94.12 73 SER A C 1
ATOM 605 O O . SER A 1 73 ? 4.918 -11.287 -10.325 1.00 94.12 73 SER A O 1
ATOM 607 N N . PRO A 1 74 ? 4.337 -13.169 -11.406 1.00 93.81 74 PRO A N 1
ATOM 608 C CA . PRO A 1 74 ? 3.431 -13.613 -10.346 1.00 93.81 74 PRO A CA 1
ATOM 609 C C . PRO A 1 74 ? 4.119 -13.769 -8.983 1.00 93.81 74 PRO A C 1
ATOM 611 O O . PRO A 1 74 ? 3.507 -13.537 -7.943 1.00 93.81 74 PRO A O 1
ATOM 614 N N . ARG A 1 75 ? 5.410 -14.133 -8.973 1.00 94.88 75 ARG A N 1
ATOM 615 C CA . ARG A 1 75 ? 6.205 -14.262 -7.740 1.00 94.88 75 ARG A CA 1
ATOM 616 C C . ARG A 1 75 ? 6.460 -12.914 -7.074 1.00 94.88 75 ARG A C 1
ATOM 618 O O . ARG A 1 75 ? 6.415 -12.837 -5.850 1.00 94.88 75 ARG A O 1
ATOM 625 N N . TYR A 1 76 ? 6.693 -11.864 -7.861 1.00 94.56 76 TYR A N 1
ATOM 626 C CA . TYR A 1 76 ? 6.832 -10.514 -7.324 1.00 94.56 76 TYR A CA 1
ATOM 627 C C . TYR A 1 76 ? 5.530 -10.046 -6.672 1.00 94.56 76 TYR A C 1
ATOM 629 O O . TYR A 1 76 ? 5.562 -9.581 -5.539 1.00 94.56 76 TYR A O 1
ATOM 637 N N . LEU A 1 77 ? 4.384 -10.253 -7.331 1.00 93.44 77 LEU A N 1
ATOM 638 C CA . LEU A 1 77 ? 3.079 -9.907 -6.757 1.00 93.44 77 LEU A CA 1
ATOM 639 C C . LEU A 1 77 ? 2.824 -10.643 -5.436 1.00 93.44 77 LEU A C 1
ATOM 641 O O . LEU A 1 77 ? 2.385 -10.031 -4.467 1.00 93.44 77 LEU A O 1
ATOM 645 N N . GLN A 1 78 ? 3.143 -11.939 -5.368 1.00 93.62 78 GLN A N 1
ATOM 646 C CA . GLN A 1 78 ? 3.019 -12.714 -4.130 1.00 93.62 78 GLN A CA 1
ATOM 647 C C . GLN A 1 78 ? 3.909 -12.162 -3.012 1.00 93.62 78 GLN A C 1
ATOM 649 O O . GLN A 1 78 ? 3.440 -12.010 -1.886 1.00 93.62 78 GLN A O 1
ATOM 654 N N . ALA A 1 79 ? 5.168 -11.838 -3.315 1.00 95.56 79 ALA A N 1
ATOM 655 C CA . ALA A 1 79 ? 6.090 -11.259 -2.344 1.00 95.56 79 ALA A CA 1
ATOM 656 C C . ALA A 1 79 ? 5.617 -9.881 -1.858 1.00 95.56 79 ALA A C 1
ATOM 658 O O . ALA A 1 79 ? 5.614 -9.629 -0.656 1.00 95.56 79 ALA A O 1
ATOM 659 N N . LEU A 1 80 ? 5.168 -9.024 -2.778 1.00 95.12 80 LEU A N 1
ATOM 660 C CA . LEU A 1 80 ? 4.674 -7.682 -2.479 1.00 95.12 80 LEU A CA 1
ATOM 661 C C . LEU A 1 80 ? 3.435 -7.729 -1.582 1.00 95.12 80 LEU A C 1
ATOM 663 O O . LEU A 1 80 ? 3.405 -7.077 -0.544 1.00 95.12 80 LEU A O 1
ATOM 667 N N . ILE A 1 81 ? 2.441 -8.546 -1.942 1.00 94.00 81 ILE A N 1
ATOM 668 C CA . ILE A 1 81 ? 1.221 -8.712 -1.142 1.00 94.00 81 ILE A CA 1
ATOM 669 C C . ILE A 1 81 ? 1.576 -9.256 0.239 1.00 94.00 81 ILE A C 1
ATOM 671 O O . ILE A 1 81 ? 1.081 -8.759 1.240 1.00 94.00 81 ILE A O 1
ATOM 675 N N . GLN A 1 82 ? 2.466 -10.244 0.321 1.00 93.38 82 GLN A N 1
ATOM 676 C CA . GLN A 1 82 ? 2.868 -10.805 1.607 1.00 93.38 82 GLN A CA 1
ATOM 677 C C . GLN A 1 82 ? 3.607 -9.791 2.495 1.00 93.38 82 GLN A C 1
ATOM 679 O O . GLN A 1 82 ? 3.465 -9.855 3.718 1.00 93.38 82 GLN A O 1
ATOM 684 N N . TYR A 1 83 ? 4.394 -8.895 1.894 1.00 94.00 83 TYR A N 1
ATOM 685 C CA . TYR A 1 83 ? 5.163 -7.873 2.599 1.00 94.00 83 TYR A CA 1
ATOM 686 C C . TYR A 1 83 ? 4.291 -6.705 3.080 1.00 94.00 83 TYR A C 1
ATOM 688 O O . TYR A 1 83 ? 4.368 -6.344 4.252 1.00 94.00 83 TYR A O 1
ATOM 696 N N . GLU A 1 84 ? 3.444 -6.157 2.204 1.00 92.94 84 GLU A N 1
ATOM 697 C CA . GLU A 1 84 ? 2.616 -4.977 2.492 1.00 92.94 84 GLU A CA 1
ATOM 698 C C . GLU A 1 84 ? 1.342 -5.339 3.274 1.00 92.94 84 GLU A C 1
ATOM 700 O O . GLU A 1 84 ? 1.146 -4.903 4.410 1.00 92.94 84 GLU A O 1
ATOM 705 N N . ASP A 1 85 ? 0.474 -6.184 2.702 1.00 91.44 85 ASP A N 1
ATOM 706 C CA . ASP A 1 85 ? -0.723 -6.688 3.383 1.00 91.44 85 ASP A CA 1
ATOM 707 C C . ASP A 1 85 ? -1.088 -8.107 2.929 1.00 91.44 85 ASP A C 1
ATOM 709 O O . ASP A 1 85 ? -1.802 -8.339 1.950 1.00 91.44 85 ASP A O 1
ATOM 713 N N . ARG A 1 86 ? -0.668 -9.089 3.729 1.00 90.25 86 ARG A N 1
ATOM 714 C CA . ARG A 1 86 ? -0.971 -10.514 3.522 1.00 90.25 86 ARG A CA 1
ATOM 715 C C . ARG A 1 86 ? -2.468 -10.847 3.421 1.00 90.25 86 ARG A C 1
ATOM 717 O O . ARG A 1 86 ? -2.822 -11.959 3.031 1.00 90.25 86 ARG A O 1
ATOM 724 N N . TRP A 1 87 ? -3.361 -9.958 3.855 1.00 88.31 87 TRP A N 1
ATOM 725 C CA . TRP A 1 87 ? -4.812 -10.155 3.820 1.00 88.31 87 TRP A CA 1
ATOM 726 C C . TRP A 1 87 ? -5.519 -9.324 2.756 1.00 88.31 87 TRP A C 1
ATOM 728 O O . TRP A 1 87 ? -6.750 -9.284 2.774 1.00 88.31 87 TRP A O 1
ATOM 738 N N . PHE A 1 88 ? -4.773 -8.752 1.809 1.00 88.62 88 PHE A N 1
ATOM 739 C CA . PHE A 1 88 ? -5.285 -7.947 0.701 1.00 88.62 88 PHE A CA 1
ATOM 740 C C . PHE A 1 88 ? -6.584 -8.494 0.077 1.00 88.62 88 PHE A C 1
ATOM 742 O O . PHE A 1 88 ? -7.585 -7.795 -0.028 1.00 88.62 88 PHE A O 1
ATOM 749 N N . TRP A 1 89 ? -6.618 -9.793 -0.239 1.00 88.75 89 TRP A N 1
ATOM 750 C CA . TRP A 1 89 ? -7.764 -10.449 -0.892 1.00 88.75 89 TRP A CA 1
ATOM 751 C C . TRP A 1 89 ? -8.955 -10.776 0.018 1.00 88.75 89 TRP A C 1
ATOM 753 O O . TRP A 1 89 ? -9.977 -11.262 -0.457 1.00 88.75 89 TRP A O 1
ATOM 763 N N . ARG A 1 90 ? -8.817 -10.605 1.334 1.00 87.81 90 ARG A N 1
ATOM 764 C CA . ARG A 1 90 ? -9.816 -11.036 2.326 1.00 87.81 90 ARG A CA 1
ATOM 765 C C . ARG A 1 90 ? -10.473 -9.872 3.056 1.00 87.81 90 ARG A C 1
ATOM 767 O O . ARG A 1 90 ? -11.488 -10.088 3.714 1.00 87.81 90 ARG A O 1
ATOM 774 N N . HIS A 1 91 ? -9.903 -8.669 2.991 1.00 84.81 91 HIS A N 1
ATOM 775 C CA . HIS A 1 91 ? -10.417 -7.517 3.724 1.00 84.81 91 HIS A CA 1
ATOM 776 C C . HIS A 1 91 ? -11.321 -6.626 2.847 1.00 84.81 91 HIS A C 1
ATOM 778 O O . HIS A 1 91 ? -11.071 -6.470 1.654 1.00 84.81 91 HIS A O 1
ATOM 784 N N . PRO A 1 92 ? -12.350 -5.976 3.421 1.00 79.44 92 PRO A N 1
ATOM 785 C CA . PRO A 1 92 ? -13.256 -5.076 2.699 1.00 79.44 92 PRO A CA 1
ATOM 786 C C . PRO A 1 92 ? -12.627 -3.681 2.482 1.00 79.44 92 PRO A C 1
ATOM 788 O O . PRO A 1 92 ? -13.209 -2.6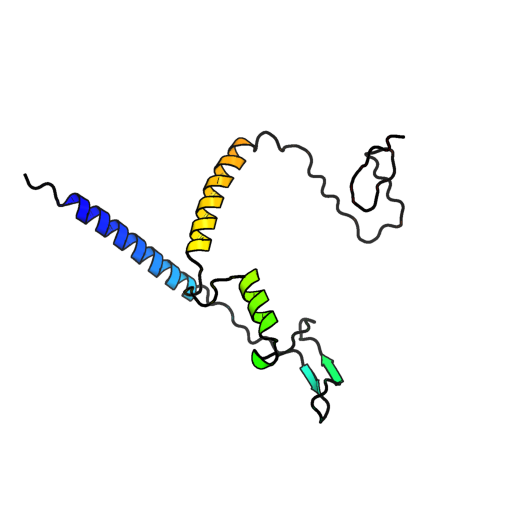63 2.835 1.00 79.44 92 PRO A O 1
ATOM 791 N N . GLY A 1 93 ? -11.393 -3.627 1.974 1.00 80.88 93 GLY A N 1
ATOM 792 C CA . GLY A 1 93 ? -10.592 -2.397 1.828 1.00 80.88 93 GLY A CA 1
ATOM 793 C C . GLY A 1 93 ? -9.769 -1.999 3.064 1.00 80.88 93 GLY A C 1
ATOM 794 O O . GLY A 1 93 ? -8.569 -1.790 2.942 1.00 80.88 93 GLY A O 1
ATOM 795 N N . VAL A 1 94 ? -10.364 -1.975 4.262 1.00 82.38 94 VAL A N 1
ATOM 796 C CA . VAL A 1 94 ? -9.633 -1.734 5.525 1.00 82.38 94 VAL A CA 1
ATOM 797 C C . VAL A 1 94 ? -9.467 -3.041 6.290 1.00 82.38 94 VAL A C 1
ATOM 799 O O . VAL A 1 94 ? -10.433 -3.777 6.474 1.00 82.38 94 VAL A O 1
ATOM 802 N N . ASN A 1 95 ? -8.258 -3.320 6.781 1.00 87.31 95 ASN A N 1
ATOM 803 C CA . ASN A 1 95 ? -7.955 -4.511 7.572 1.00 87.31 95 ASN A CA 1
ATOM 804 C C . ASN A 1 95 ? -8.363 -4.315 9.055 1.00 87.31 95 ASN A C 1
ATOM 806 O O . ASN A 1 95 ? -7.628 -3.673 9.816 1.00 87.31 95 ASN A O 1
ATOM 810 N N . PRO A 1 96 ? -9.503 -4.871 9.523 1.00 86.88 96 PRO A N 1
ATOM 811 C CA . PRO A 1 96 ? -10.028 -4.576 10.858 1.00 86.88 96 PRO A CA 1
ATOM 812 C C . PRO A 1 96 ? -9.122 -5.087 11.982 1.00 86.88 96 PRO A C 1
ATOM 814 O O . PRO A 1 96 ? -9.006 -4.437 13.021 1.00 86.88 96 PRO A O 1
ATOM 817 N N . PHE A 1 97 ? -8.426 -6.214 11.791 1.00 87.31 97 PHE A N 1
ATOM 818 C CA . PHE A 1 97 ? -7.506 -6.688 12.825 1.00 87.31 97 PHE A CA 1
ATOM 819 C C . PHE A 1 97 ? -6.235 -5.844 12.884 1.00 87.31 97 PHE A C 1
ATOM 821 O O . PHE A 1 97 ? -5.643 -5.739 13.955 1.00 87.31 97 PHE A O 1
ATOM 828 N N . ALA A 1 98 ? -5.796 -5.248 11.768 1.00 87.06 98 ALA A N 1
ATOM 829 C CA . ALA A 1 98 ? -4.688 -4.298 11.797 1.00 87.06 98 ALA A CA 1
ATOM 830 C C . ALA A 1 98 ? -5.048 -3.058 12.622 1.00 87.06 98 ALA A C 1
ATOM 832 O O . ALA A 1 98 ? -4.265 -2.669 13.485 1.00 87.06 98 ALA A O 1
ATOM 833 N N . VAL A 1 99 ? -6.260 -2.521 12.444 1.00 88.25 99 VAL A N 1
ATOM 834 C CA . VAL A 1 99 ? -6.780 -1.399 13.243 1.00 88.25 99 VAL A CA 1
ATOM 835 C C . VAL A 1 99 ? -6.879 -1.769 14.723 1.00 88.25 99 VAL A C 1
ATOM 837 O O . VAL A 1 99 ? -6.382 -1.034 15.574 1.00 88.25 99 VAL A O 1
ATOM 840 N N . LEU A 1 100 ? -7.454 -2.931 15.048 1.00 90.69 100 LEU A N 1
ATOM 841 C CA . LEU A 1 100 ? -7.569 -3.394 16.434 1.00 90.69 100 LEU A CA 1
ATOM 842 C C . LEU A 1 100 ? -6.194 -3.563 17.095 1.00 90.69 100 LEU A C 1
ATOM 844 O O . LEU A 1 100 ? -5.983 -3.128 18.227 1.00 90.69 100 LEU A O 1
ATOM 848 N N . ARG A 1 101 ? -5.241 -4.164 16.374 1.00 89.56 101 ARG A N 1
ATOM 849 C CA . ARG A 1 101 ? -3.864 -4.342 16.843 1.00 89.56 101 ARG A CA 1
ATOM 850 C C . ARG A 1 101 ? -3.179 -2.998 17.077 1.00 89.56 101 ARG A C 1
ATOM 852 O O . ARG A 1 101 ? -2.517 -2.841 18.096 1.00 89.56 101 ARG A O 1
ATOM 859 N N . ALA A 1 102 ? -3.351 -2.040 16.167 1.00 89.44 102 ALA A N 1
ATOM 860 C CA . ALA A 1 102 ? -2.797 -0.697 16.299 1.00 89.44 102 ALA A CA 1
ATOM 861 C C . ALA A 1 102 ? -3.409 0.055 17.490 1.00 89.44 102 ALA A C 1
ATOM 863 O O . ALA A 1 102 ? -2.678 0.683 18.248 1.00 89.44 102 ALA A O 1
ATOM 864 N N . ALA A 1 103 ? -4.721 -0.066 17.719 1.00 90.44 103 ALA A N 1
ATOM 865 C CA . ALA A 1 103 ? -5.384 0.510 18.889 1.00 90.44 103 ALA A CA 1
ATOM 866 C C . ALA A 1 103 ? -4.847 -0.091 20.200 1.00 90.44 103 ALA A C 1
ATOM 868 O O . ALA A 1 103 ? -4.516 0.645 21.131 1.00 90.44 103 ALA A O 1
ATOM 869 N N . TRP A 1 104 ? -4.680 -1.418 20.247 1.00 92.06 104 TRP A N 1
ATOM 870 C CA . TRP A 1 104 ? -4.086 -2.113 21.391 1.00 92.06 104 TRP A CA 1
ATOM 871 C C . TRP A 1 104 ? -2.645 -1.662 21.645 1.00 92.06 104 TRP A C 1
ATOM 873 O O . TRP A 1 104 ? -2.318 -1.215 22.744 1.00 92.06 104 TRP A O 1
ATOM 883 N N . GLN A 1 105 ? -1.790 -1.705 20.622 1.00 88.19 105 GLN A N 1
ATOM 884 C CA . GLN A 1 105 ? -0.401 -1.257 20.725 1.00 88.19 105 GLN A CA 1
ATOM 885 C C . GLN A 1 105 ? -0.317 0.214 21.126 1.00 88.19 105 GLN A C 1
ATOM 887 O O . GLN A 1 105 ? 0.454 0.547 22.017 1.00 88.19 105 GLN A O 1
ATOM 892 N N . GLY A 1 106 ? -1.145 1.079 20.540 1.00 84.31 106 GLY A N 1
ATOM 893 C CA . GLY A 1 106 ? -1.229 2.492 20.887 1.00 84.31 106 GLY A CA 1
ATOM 894 C C . GLY A 1 106 ? -1.579 2.701 22.357 1.00 84.31 106 GLY A C 1
ATOM 895 O O . GLY A 1 106 ? -0.894 3.458 23.037 1.00 84.31 106 GLY A O 1
ATOM 896 N N . SER A 1 107 ? -2.577 1.988 22.885 1.00 80.75 107 SER A N 1
ATOM 897 C CA . SER A 1 107 ? -2.918 2.054 24.314 1.00 80.75 107 SER A CA 1
ATOM 898 C C . SER A 1 107 ? -1.802 1.527 25.227 1.00 80.75 107 SER A C 1
ATOM 900 O O . SER A 1 107 ? -1.491 2.164 26.234 1.00 80.75 107 SER A O 1
ATOM 902 N N . TYR A 1 108 ? -1.144 0.426 24.846 1.00 75.56 108 TYR A N 1
ATOM 903 C CA . TYR A 1 108 ? -0.040 -0.166 25.602 1.00 75.56 108 TYR A CA 1
ATOM 904 C C . TYR A 1 108 ? 1.205 0.740 25.612 1.00 75.56 108 TYR A C 1
ATOM 906 O O . TYR A 1 108 ? 1.727 1.069 26.675 1.00 75.56 108 TYR A O 1
ATOM 914 N N . PHE A 1 109 ? 1.637 1.231 24.446 1.00 65.44 109 PHE A N 1
ATOM 915 C CA . PHE A 1 109 ? 2.773 2.150 24.322 1.00 65.44 109 PHE A CA 1
ATOM 916 C C . PHE A 1 109 ? 2.501 3.511 24.975 1.00 65.44 109 PHE A C 1
ATOM 918 O O . PHE A 1 109 ? 3.400 4.081 25.594 1.00 65.44 109 PHE A O 1
ATOM 925 N N . ARG A 1 110 ? 1.273 4.042 24.893 1.00 58.31 110 ARG A N 1
ATOM 926 C CA . ARG A 1 110 ? 0.895 5.318 25.529 1.00 58.31 110 ARG A CA 1
ATOM 927 C C . ARG A 1 110 ? 1.091 5.281 27.047 1.00 58.31 110 ARG A C 1
ATOM 929 O O . ARG A 1 110 ? 1.563 6.270 27.605 1.00 58.31 110 ARG A O 1
ATOM 936 N N . ALA A 1 111 ? 0.802 4.150 27.693 1.00 59.78 111 ALA A N 1
ATOM 937 C CA . ALA A 1 111 ? 1.061 3.958 29.120 1.00 59.78 111 ALA A CA 1
ATOM 938 C C . ALA A 1 111 ? 2.569 3.967 29.448 1.00 59.78 111 ALA A C 1
ATOM 940 O O . ALA A 1 111 ? 2.978 4.513 30.470 1.00 59.78 111 ALA A O 1
ATOM 941 N N . SER A 1 112 ? 3.415 3.436 28.558 1.00 57.28 112 SER A N 1
ATOM 942 C CA . SER A 1 112 ? 4.873 3.386 28.750 1.00 57.28 112 SER A CA 1
ATOM 943 C C . SER A 1 112 ? 5.595 4.718 28.491 1.00 57.28 112 SER A C 1
ATOM 945 O O . SER A 1 112 ? 6.653 4.956 29.075 1.00 57.28 112 SER A O 1
ATOM 947 N N . TYR A 1 113 ? 5.054 5.591 27.632 1.00 52.12 113 TYR A N 1
ATOM 948 C CA . TYR A 1 113 ? 5.649 6.904 27.339 1.00 52.12 113 TYR A CA 1
ATOM 949 C C . TYR A 1 113 ? 5.323 7.960 28.400 1.00 52.12 113 TYR A C 1
ATOM 951 O O . TYR A 1 113 ? 6.207 8.730 28.769 1.00 52.12 113 TYR A O 1
ATOM 959 N N . LEU A 1 114 ? 4.099 7.981 28.939 1.00 55.62 114 LEU A N 1
ATOM 960 C CA . LEU A 1 114 ? 3.717 8.934 29.993 1.00 55.62 114 LEU A CA 1
ATOM 961 C C . LEU A 1 114 ? 4.510 8.730 31.298 1.00 55.62 114 LEU A C 1
ATOM 963 O O . LEU A 1 114 ? 4.745 9.694 32.017 1.00 55.62 114 LEU A O 1
ATOM 967 N N . GLY A 1 115 ? 5.019 7.521 31.557 1.00 50.50 115 GLY A N 1
ATOM 968 C CA . GLY A 1 115 ? 5.936 7.248 32.672 1.00 50.50 115 GLY A CA 1
ATOM 969 C C . GLY A 1 115 ? 7.402 7.650 32.439 1.00 50.50 115 GLY A C 1
ATOM 970 O O . GLY A 1 115 ? 8.209 7.515 33.352 1.00 50.50 115 GLY A O 1
ATOM 971 N N . ARG A 1 116 ? 7.780 8.121 31.237 1.00 52.94 116 ARG A N 1
ATOM 972 C CA . ARG A 1 116 ? 9.189 8.375 30.857 1.00 52.94 116 ARG A CA 1
ATOM 973 C C . ARG A 1 116 ? 9.468 9.782 30.310 1.00 52.94 116 ARG A C 1
ATOM 975 O O . ARG A 1 116 ? 10.609 10.083 29.963 1.00 52.94 116 ARG A O 1
ATOM 982 N N . GLN A 1 117 ? 8.465 10.663 30.249 1.00 50.03 117 GLN A N 1
ATOM 983 C CA . GLN A 1 117 ? 8.641 12.044 29.766 1.00 50.03 117 GLN A CA 1
ATOM 984 C C . GLN A 1 117 ? 9.487 12.927 30.702 1.00 50.03 117 GLN A C 1
ATOM 986 O O . GLN A 1 117 ? 10.024 13.933 30.252 1.00 50.03 117 GLN A O 1
ATOM 991 N N . HIS A 1 118 ? 9.717 12.525 31.956 1.00 46.19 118 HIS A N 1
ATOM 992 C CA . HIS A 1 118 ? 10.624 13.245 32.860 1.00 46.19 118 HIS A CA 1
ATOM 993 C C . HIS A 1 118 ? 12.125 12.980 32.616 1.00 46.19 118 HIS A C 1
ATOM 995 O O . HIS A 1 118 ? 12.951 13.602 33.275 1.00 46.19 118 HIS A O 1
ATOM 1001 N N . ALA A 1 119 ? 12.508 12.099 31.680 1.00 51.69 119 ALA A N 1
ATOM 1002 C CA . ALA A 1 119 ? 13.905 11.665 31.516 1.00 51.69 119 ALA A CA 1
ATOM 1003 C C . ALA A 1 119 ? 14.526 11.921 30.128 1.00 51.69 119 ALA A C 1
ATOM 1005 O O . ALA A 1 119 ? 15.621 11.437 29.857 1.00 51.69 119 ALA A O 1
ATOM 1006 N N . TYR A 1 120 ? 13.875 12.687 29.246 1.00 48.44 120 TYR A N 1
ATOM 1007 C CA . TYR A 1 120 ? 14.423 13.024 27.921 1.00 48.44 120 TYR A CA 1
ATOM 1008 C C . TYR A 1 120 ? 14.401 14.532 27.651 1.00 48.44 120 TYR A C 1
ATOM 1010 O O . TYR A 1 120 ? 13.951 14.990 26.608 1.00 48.44 120 TYR A O 1
ATOM 1018 N N . HIS A 1 121 ? 14.954 15.311 28.581 1.00 44.31 121 HIS A N 1
ATOM 1019 C CA . HIS A 1 121 ? 15.404 16.684 28.311 1.00 44.31 121 HIS A CA 1
ATOM 1020 C C . HIS A 1 121 ? 16.916 16.723 28.003 1.00 44.31 121 HIS A C 1
ATOM 1022 O O . HIS A 1 121 ? 17.633 17.648 28.379 1.00 44.31 121 HIS A O 1
ATOM 1028 N N . GLY A 1 122 ? 17.419 15.675 27.343 1.00 44.16 122 GLY A N 1
ATOM 1029 C CA . GLY A 1 122 ? 18.824 15.491 26.994 1.00 44.16 122 GLY A CA 1
ATOM 1030 C C . GLY A 1 122 ? 19.032 15.501 25.484 1.00 44.16 122 GLY A C 1
ATOM 1031 O O . GLY A 1 122 ? 19.064 14.449 24.864 1.00 44.16 122 GLY A O 1
ATOM 1032 N N . ARG A 1 123 ? 19.183 16.703 24.921 1.00 49.59 123 ARG A N 1
ATOM 1033 C CA . ARG A 1 123 ? 20.041 16.998 23.759 1.00 49.59 123 ARG A CA 1
ATOM 1034 C C . ARG A 1 123 ? 19.929 16.048 22.547 1.00 49.59 123 ARG A C 1
ATOM 1036 O O . ARG A 1 123 ? 20.871 15.346 22.193 1.00 49.59 123 ARG A O 1
ATOM 1043 N N . TRP A 1 124 ? 18.819 16.134 21.818 1.00 40.38 124 TRP A N 1
ATOM 1044 C CA . TRP A 1 124 ? 18.789 15.717 20.412 1.00 40.38 124 TRP A CA 1
ATOM 1045 C C . TRP A 1 124 ? 19.512 16.770 19.565 1.00 40.38 124 TRP A C 1
ATOM 1047 O O . TRP A 1 124 ? 18.886 17.638 18.963 1.00 40.38 124 TRP A O 1
ATOM 1057 N N . HIS A 1 125 ? 20.845 16.737 19.545 1.00 43.50 125 HIS A N 1
ATOM 1058 C CA . HIS A 1 125 ? 21.568 17.398 18.465 1.00 43.50 125 HIS A CA 1
ATOM 1059 C C . HIS A 1 125 ? 21.348 16.564 17.209 1.00 43.50 125 HIS A C 1
ATOM 1061 O O . HIS A 1 125 ? 21.931 15.495 17.044 1.00 43.50 125 HIS A O 1
ATOM 1067 N N . ALA A 1 126 ? 20.459 17.044 16.344 1.00 41.97 126 ALA A N 1
ATOM 1068 C CA . ALA A 1 126 ? 20.387 16.585 14.973 1.00 41.97 126 A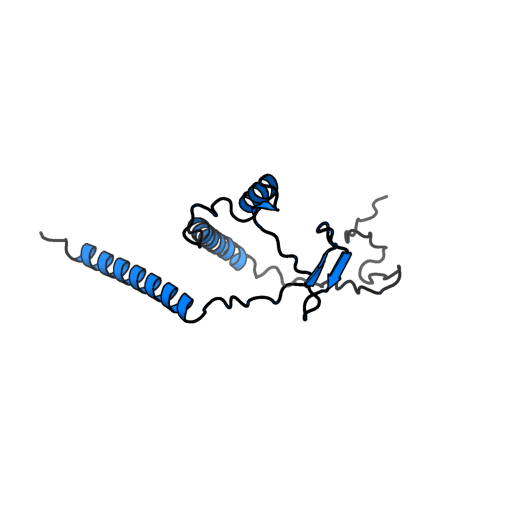LA A CA 1
ATOM 1069 C C . ALA A 1 126 ? 21.767 16.803 14.339 1.00 41.97 126 ALA A C 1
ATOM 1071 O O . ALA A 1 126 ? 22.173 17.942 14.102 1.00 41.97 126 ALA A O 1
ATOM 1072 N N . CYS A 1 127 ? 22.501 15.719 14.086 1.00 40.53 127 CYS A N 1
ATOM 1073 C CA . CYS A 1 127 ? 23.603 15.737 13.134 1.00 40.53 127 CYS A CA 1
ATOM 1074 C C . CYS A 1 127 ? 22.997 15.975 11.748 1.00 40.53 127 CYS A C 1
ATOM 1076 O O . CYS A 1 127 ? 22.724 15.046 10.994 1.00 40.53 127 CYS A O 1
ATOM 1078 N N . LEU A 1 128 ? 22.745 17.243 11.430 1.00 40.06 128 LEU A N 1
ATOM 1079 C CA . LEU A 1 128 ? 22.634 17.699 10.056 1.00 40.06 128 LEU A CA 1
ATOM 1080 C C . LEU A 1 128 ? 24.027 17.537 9.454 1.00 40.06 128 LEU A C 1
ATOM 1082 O O . LEU A 1 128 ? 24.905 18.359 9.692 1.00 40.06 128 LEU A O 1
ATOM 1086 N N . ILE A 1 129 ? 24.250 16.434 8.743 1.00 42.00 129 ILE A N 1
ATOM 1087 C CA . ILE A 1 129 ? 25.428 16.268 7.895 1.00 42.00 129 ILE A CA 1
ATOM 1088 C C . ILE A 1 129 ? 25.190 17.170 6.674 1.00 42.00 129 ILE A C 1
ATOM 109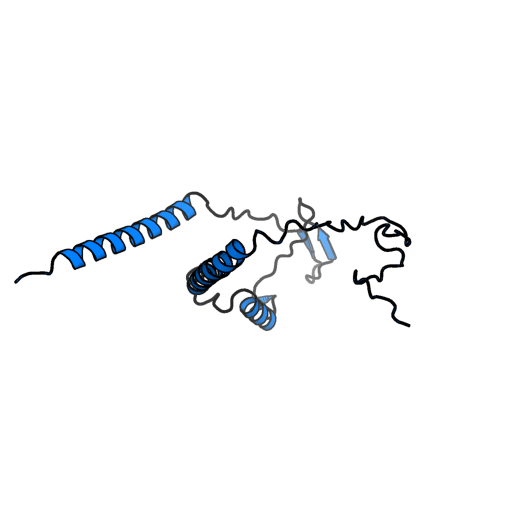0 O O . ILE A 1 129 ? 24.271 16.888 5.901 1.00 42.00 129 ILE A O 1
ATOM 1094 N N . PRO A 1 130 ? 25.943 18.268 6.481 1.00 38.28 130 PRO A N 1
ATOM 1095 C CA . PRO A 1 130 ? 25.840 19.037 5.254 1.00 38.28 130 PRO A CA 1
ATOM 1096 C C . PRO A 1 130 ? 26.441 18.214 4.109 1.00 38.28 130 PRO A C 1
ATOM 1098 O O . PRO A 1 130 ? 27.541 17.679 4.215 1.00 38.28 130 PRO A O 1
ATOM 1101 N N . ILE A 1 131 ? 25.707 18.128 2.999 1.00 46.97 131 ILE A N 1
ATOM 1102 C CA . ILE A 1 131 ? 25.984 17.263 1.835 1.00 46.97 131 ILE A CA 1
ATOM 1103 C C . ILE A 1 131 ? 27.240 17.734 1.053 1.00 46.97 131 ILE A C 1
ATOM 1105 O O . ILE A 1 131 ? 27.709 17.067 0.136 1.00 46.97 131 ILE A O 1
ATOM 1109 N N . HIS A 1 132 ? 27.841 18.862 1.449 1.00 44.59 132 HIS A N 1
ATOM 1110 C CA . HIS A 1 132 ? 29.008 19.464 0.805 1.00 44.59 132 HIS A CA 1
ATOM 1111 C C . HIS A 1 132 ? 30.032 19.988 1.824 1.00 44.59 132 HIS A C 1
ATOM 1113 O O . HIS A 1 132 ? 30.212 21.195 1.963 1.00 44.59 132 HIS A O 1
ATOM 1119 N N . ALA A 1 133 ? 30.731 19.097 2.532 1.00 38.34 133 ALA A N 1
ATOM 1120 C CA . ALA A 1 133 ? 31.939 19.469 3.272 1.00 38.34 133 ALA A CA 1
ATOM 1121 C C . ALA A 1 133 ? 33.101 18.513 2.938 1.00 38.34 133 ALA A C 1
ATOM 1123 O O . ALA A 1 133 ? 32.901 17.296 2.942 1.00 38.34 133 ALA A O 1
ATOM 1124 N N . PRO A 1 134 ? 34.308 19.033 2.636 1.00 38.25 134 PRO A N 1
ATOM 1125 C CA . PRO A 1 134 ? 35.484 18.212 2.380 1.00 38.25 134 PRO A CA 1
ATOM 1126 C C . PRO A 1 134 ? 35.932 17.482 3.656 1.00 38.25 134 PRO A C 1
ATOM 1128 O O . PRO A 1 134 ? 35.568 17.854 4.770 1.00 38.25 134 PRO A O 1
ATOM 1131 N N . SER A 1 135 ? 36.722 16.429 3.459 1.00 43.78 135 SER A N 1
ATOM 1132 C CA . SER A 1 135 ? 37.089 15.300 4.335 1.00 43.78 135 SER A CA 1
ATOM 1133 C C . SER A 1 135 ? 37.684 15.571 5.736 1.00 43.78 135 SER A C 1
ATOM 1135 O O . SER A 1 135 ? 38.392 14.717 6.265 1.00 43.78 135 SER A O 1
ATOM 1137 N N . ALA A 1 136 ? 37.434 16.711 6.377 1.00 44.41 136 ALA A N 1
ATOM 1138 C CA . ALA A 1 136 ? 37.957 17.008 7.710 1.00 44.41 136 ALA A CA 1
ATOM 1139 C C . ALA A 1 136 ? 37.066 17.990 8.493 1.00 44.41 136 ALA A C 1
ATOM 1141 O O . ALA A 1 136 ? 37.498 19.077 8.867 1.00 44.41 136 ALA A O 1
ATOM 1142 N N . ALA A 1 137 ? 35.820 17.610 8.781 1.00 40.69 137 ALA A N 1
ATOM 1143 C CA . ALA A 1 137 ? 35.037 18.292 9.809 1.00 40.69 137 ALA A CA 1
ATOM 1144 C C . ALA A 1 137 ? 35.399 17.704 11.185 1.00 40.69 137 ALA A C 1
ATOM 1146 O O . ALA A 1 137 ? 34.939 16.630 11.568 1.00 40.69 137 ALA A O 1
ATOM 1147 N N . SER A 1 138 ? 36.275 18.402 11.907 1.00 41.69 138 SER A N 1
ATOM 1148 C CA . SER A 1 138 ? 36.541 18.167 13.328 1.00 41.69 138 SER A CA 1
ATOM 1149 C C . SER A 1 138 ? 35.254 18.394 14.127 1.00 41.69 138 SER A C 1
ATOM 1151 O O . SER A 1 138 ? 34.693 19.491 14.115 1.00 41.69 138 SER A O 1
ATOM 1153 N N . CYS A 1 139 ? 34.759 17.363 14.811 1.00 39.47 139 CYS A N 1
ATOM 1154 C CA . CYS A 1 139 ? 33.635 17.504 15.725 1.00 39.47 139 CYS A CA 1
ATOM 1155 C C . CYS A 1 139 ? 34.183 18.054 17.049 1.00 39.47 139 CYS A C 1
ATOM 1157 O O . CYS A 1 139 ? 34.697 17.300 17.868 1.00 39.47 139 CYS A O 1
ATOM 1159 N N . ALA A 1 140 ? 34.070 19.365 17.278 1.00 46.41 140 ALA A N 1
ATOM 1160 C CA . ALA A 1 140 ? 34.665 20.072 18.426 1.00 46.41 140 ALA A CA 1
ATOM 1161 C C . ALA A 1 140 ? 34.205 19.596 19.830 1.00 46.41 140 ALA A C 1
ATOM 1163 O O . ALA A 1 140 ? 34.645 20.136 20.839 1.00 46.41 140 ALA A O 1
ATOM 1164 N N . SER A 1 141 ? 33.328 18.589 19.917 1.00 47.09 141 SER A N 1
ATOM 1165 C CA . SER A 1 141 ? 32.843 18.002 21.173 1.00 47.09 141 SER A CA 1
ATOM 1166 C C . SER A 1 141 ? 33.607 16.746 21.612 1.00 47.09 141 SER A C 1
ATOM 1168 O O . SER A 1 141 ? 33.423 16.300 22.743 1.00 47.09 141 SER A O 1
ATOM 1170 N N . CYS A 1 142 ? 34.418 16.142 20.746 1.00 42.47 142 CYS A N 1
ATOM 1171 C CA . CYS A 1 142 ? 35.185 14.943 21.060 1.00 42.47 142 CYS A CA 1
ATOM 1172 C C . CYS A 1 142 ? 36.558 15.137 20.426 1.00 42.47 142 CYS A C 1
ATOM 1174 O O . CYS A 1 142 ? 36.649 15.265 19.212 1.00 42.47 142 CYS A O 1
ATOM 1176 N N . GLY A 1 143 ? 37.614 15.255 21.226 1.00 42.56 143 GLY A N 1
ATOM 1177 C CA . GLY A 1 143 ? 38.961 15.595 20.755 1.00 42.56 143 GLY A CA 1
ATOM 1178 C C . GLY A 1 143 ? 39.641 14.547 19.860 1.00 42.56 143 GLY A C 1
ATOM 1179 O O . GLY A 1 143 ? 40.864 14.527 19.824 1.00 42.56 143 GLY A O 1
ATOM 1180 N N . GLU A 1 144 ? 38.901 13.680 19.159 1.00 45.97 144 GLU A N 1
ATOM 1181 C CA . GLU A 1 144 ? 39.420 12.616 18.293 1.00 45.97 144 GLU A CA 1
ATOM 1182 C C . GLU A 1 144 ? 38.543 12.381 17.041 1.00 45.97 144 GLU A C 1
ATOM 1184 O O . GLU A 1 144 ? 37.395 12.816 16.947 1.00 45.97 144 GLU A O 1
ATOM 1189 N N . ARG A 1 145 ? 39.132 11.718 16.035 1.00 46.94 145 ARG A N 1
ATOM 1190 C CA . ARG A 1 145 ? 38.595 11.521 14.674 1.00 46.94 145 ARG A CA 1
ATOM 1191 C C . ARG A 1 145 ? 37.411 10.536 14.652 1.00 46.94 145 ARG A C 1
ATOM 1193 O O . ARG A 1 145 ? 37.538 9.408 15.114 1.00 46.94 145 ARG A O 1
ATOM 1200 N N . CYS A 1 146 ? 36.292 10.928 14.038 1.00 43.56 146 CYS A N 1
ATOM 1201 C CA . CYS A 1 146 ? 35.109 10.074 13.860 1.00 43.56 146 CYS A CA 1
ATOM 1202 C C . CYS A 1 146 ? 35.256 9.073 12.696 1.00 43.56 146 CYS A C 1
ATOM 1204 O O . CYS A 1 146 ? 35.734 9.428 11.619 1.00 43.56 146 CYS A O 1
ATOM 1206 N N . SER A 1 147 ? 34.766 7.843 12.894 1.00 50.53 147 SER A N 1
ATOM 1207 C CA . SER A 1 147 ? 34.551 6.841 11.836 1.00 50.53 147 SER A CA 1
ATOM 1208 C C . SER A 1 147 ? 33.243 7.107 11.071 1.00 50.53 147 SER A C 1
ATOM 1210 O O . SER A 1 147 ? 32.274 7.608 11.645 1.00 50.53 147 SER A O 1
ATOM 1212 N N . TRP A 1 148 ? 33.198 6.724 9.788 1.00 41.53 148 TRP A N 1
ATOM 1213 C CA . TRP A 1 148 ? 32.063 6.897 8.859 1.00 41.53 148 TRP A CA 1
ATOM 1214 C C . TRP A 1 148 ? 30.736 6.274 9.330 1.00 41.53 148 TRP A C 1
ATOM 1216 O O . TRP A 1 148 ? 29.684 6.596 8.786 1.00 41.53 148 TRP A O 1
ATOM 1226 N N . SER A 1 149 ? 30.759 5.406 10.344 1.00 49.53 149 SER A N 1
ATOM 1227 C CA . SER A 1 149 ? 29.561 4.811 10.945 1.00 49.53 149 SER A CA 1
ATOM 1228 C C . SER A 1 149 ? 28.884 5.686 12.008 1.00 49.53 149 SER A C 1
ATOM 1230 O O . SER A 1 149 ? 27.847 5.295 12.538 1.00 49.53 149 SER A O 1
ATOM 1232 N N . GLY A 1 150 ? 29.449 6.849 12.358 1.00 44.12 150 GLY A N 1
ATOM 1233 C CA . GLY A 1 150 ? 28.885 7.725 13.394 1.00 44.12 150 GLY A CA 1
ATOM 1234 C C . GLY A 1 150 ? 29.000 7.166 14.819 1.00 44.12 150 GLY A C 1
ATOM 1235 O O . GLY A 1 150 ? 28.367 7.683 15.736 1.00 44.12 150 GLY A O 1
ATOM 1236 N N . ILE A 1 151 ? 29.814 6.125 15.026 1.00 45.06 151 ILE A N 1
ATOM 1237 C CA . ILE A 1 151 ? 30.084 5.533 16.339 1.00 45.06 151 ILE A CA 1
ATOM 1238 C C . ILE A 1 151 ? 31.432 6.068 16.842 1.00 45.06 151 ILE A C 1
ATOM 1240 O O . ILE A 1 151 ? 32.474 5.791 16.249 1.00 45.06 151 ILE A O 1
ATOM 1244 N N . CYS A 1 152 ? 31.424 6.814 17.952 1.00 43.81 152 CYS A N 1
ATOM 1245 C CA . CYS A 1 152 ? 32.636 7.113 18.723 1.00 43.81 152 CYS A CA 1
ATOM 1246 C C . CYS A 1 152 ? 33.096 5.831 19.431 1.00 43.81 152 CYS A C 1
ATOM 1248 O O . CYS A 1 152 ? 32.652 5.527 20.539 1.00 43.81 152 CYS A O 1
ATOM 1250 N N . GLN A 1 153 ? 33.954 5.046 18.784 1.00 45.16 153 GLN A N 1
ATOM 1251 C CA . GLN A 1 153 ? 34.660 3.960 19.456 1.00 45.16 153 GLN A CA 1
ATOM 1252 C C . GLN A 1 153 ? 35.786 4.579 20.288 1.00 45.16 153 GLN A C 1
ATOM 1254 O O . GLN A 1 153 ? 36.665 5.232 19.734 1.00 45.16 153 GLN A O 1
ATOM 1259 N N . LYS A 1 154 ? 35.765 4.390 21.615 1.00 38.88 154 LYS A N 1
ATOM 1260 C CA . LYS A 1 154 ? 36.952 4.645 22.443 1.00 38.88 154 LYS A CA 1
ATOM 1261 C C . LYS A 1 154 ? 38.084 3.783 21.889 1.00 38.88 154 LYS A C 1
ATOM 1263 O O . LYS A 1 154 ? 37.996 2.556 21.965 1.00 38.88 154 LYS A O 1
ATOM 1268 N N . ALA A 1 155 ? 39.119 4.414 21.341 1.00 40.12 155 ALA A N 1
ATOM 1269 C CA . ALA A 1 155 ? 40.370 3.739 21.045 1.00 40.12 155 ALA A CA 1
ATOM 1270 C C . ALA A 1 155 ? 40.936 3.238 22.378 1.00 40.12 155 ALA A C 1
ATOM 1272 O O . ALA A 1 155 ? 41.428 4.011 23.195 1.00 40.12 155 ALA A O 1
ATOM 1273 N N . THR A 1 156 ? 40.770 1.948 22.638 1.00 37.22 156 THR A N 1
ATOM 1274 C CA . THR A 1 156 ? 41.470 1.277 23.730 1.00 37.22 156 THR A CA 1
ATOM 1275 C C . THR A 1 156 ? 42.611 0.556 23.034 1.00 37.22 156 THR A C 1
ATOM 1277 O O . THR A 1 156 ? 42.354 -0.369 22.264 1.00 37.22 156 THR A O 1
ATOM 1280 N N . PHE A 1 157 ? 43.822 1.094 23.180 1.00 36.88 157 PHE A N 1
ATOM 1281 C CA . PHE A 1 157 ? 45.048 0.350 22.899 1.00 36.88 157 PHE A CA 1
ATOM 1282 C C . PHE A 1 157 ? 45.172 -0.819 23.878 1.00 36.88 157 PHE A C 1
ATOM 1284 O O . PHE A 1 157 ? 44.723 -0.654 25.038 1.00 36.88 157 PHE A O 1
#

InterPro domains:
  IPR001264 Glycosyl transferase, family 51 [PF00912] (60-106)
  IPR023346 Lysozyme-like domain superfamily [SSF53955] (40-107)
  IPR036950 Transglycosylase domain [G3DSA:1.10.3810.10] (44-116)
  IPR050396 Glycosyltransferase 51/Transpeptidase [PTHR32282] (9-105)

Secondary structure (DSSP, 8-state):
----SHHHHHHHHHHHHHHHHHHHHHHHHHHS--------PPEEEE-TTS-EEEEE--TTS-------TTTS-HHHHHHHHHHH-TTTTTSSSS-HHHHHHHHHHHHHHHHHHHTTGGG--S--------S---S----TTSSSPPPTTS-------

Radius of gyration: 28.54 Å; chains: 1; bounding box: 85×34×75 Å

pLDDT: mean 71.1, std 19.54, range [36.88, 95.56]

Organism: Klebsiella pneumoniae (NCBI:txid573)

Foldseek 3Di:
DDPPDPVVVVVVVVVVVVVVVVVVVVVVCVVDPPPPPPQPAWDFDADPVRHTPDTGAGPVNHHHDDDDPVNDDPVVVCVVCVVPPVCVVPDPPDDVVVVVVCVVVCVVVVVVVVVCPVPPPDDPPPPPPPPDDPDDDDPVVDNDDDDPVRDPDPPDD